Protein AF-A0A352K0I1-F1 (afdb_monomer_lite)

Secondary structure (DSSP, 8-state):
--HHHHHHHHHHHHS-HHHHHHHHHHHHT---HHHHHHHHHHHHHHTT--TTSBS---GGG-SSHHHHHTPPBPTTSSPPPPTTSPPPSSSS---------TT--EEETTEEE-HHHHHT-GGG-

pLDDT: mean 89.52, std 9.17, range [60.06, 98.31]

Structure (mmCIF, N/CA/C/O backbone):
data_AF-A0A352K0I1-F1
#
_entry.id   AF-A0A352K0I1-F1
#
loop_
_atom_site.group_PDB
_atom_site.id
_atom_site.type_symbol
_atom_site.label_atom_id
_atom_site.label_alt_id
_atom_site.label_comp_id
_atom_site.label_asym_id
_atom_site.label_entity_id
_atom_site.label_seq_id
_atom_site.pdbx_PDB_ins_code
_atom_site.Cartn_x
_atom_site.Cartn_y
_atom_site.Cartn_z
_atom_site.occupancy
_atom_site.B_iso_or_equiv
_atom_site.auth_seq_id
_atom_site.auth_comp_id
_atom_site.auth_asym_id
_atom_site.auth_atom_id
_atom_site.pdbx_PDB_model_num
ATOM 1 N N . MET A 1 1 ? 14.846 19.613 -10.828 1.00 60.06 1 MET A N 1
ATOM 2 C CA . MET A 1 1 ? 14.063 19.368 -9.594 1.00 60.06 1 MET A CA 1
ATOM 3 C C . MET A 1 1 ? 13.733 20.704 -8.949 1.00 60.06 1 MET A C 1
ATOM 5 O O . MET A 1 1 ? 14.571 21.598 -8.980 1.00 60.06 1 MET A O 1
ATOM 9 N N . SER A 1 2 ? 12.516 20.865 -8.431 1.00 77.75 2 SER A N 1
ATOM 10 C CA . SER A 1 2 ? 12.087 22.071 -7.704 1.00 77.75 2 SER A CA 1
ATOM 11 C C . SER A 1 2 ? 12.859 22.214 -6.382 1.00 77.75 2 SER A C 1
ATOM 13 O O . SER A 1 2 ? 13.206 21.209 -5.763 1.00 77.75 2 SER A O 1
ATOM 15 N N . LEU A 1 3 ? 13.100 23.446 -5.917 1.00 72.56 3 LEU A N 1
ATOM 16 C CA . LEU A 1 3 ? 13.798 23.739 -4.653 1.00 72.56 3 LEU A CA 1
ATOM 17 C C . LEU A 1 3 ? 13.194 22.966 -3.460 1.00 72.56 3 LEU A C 1
ATOM 19 O O . LEU A 1 3 ? 13.916 22.422 -2.627 1.00 72.56 3 LEU A O 1
ATOM 23 N N . MET A 1 4 ? 11.864 22.841 -3.431 1.00 68.12 4 MET A N 1
ATOM 24 C CA . MET A 1 4 ? 11.128 22.071 -2.420 1.00 68.12 4 MET A CA 1
ATOM 25 C C . MET A 1 4 ? 11.389 20.562 -2.510 1.00 68.12 4 MET A C 1
ATOM 27 O O . MET A 1 4 ? 11.449 19.889 -1.485 1.00 68.12 4 MET A O 1
ATOM 31 N N . GLN A 1 5 ? 11.580 20.016 -3.715 1.00 72.62 5 GLN A N 1
ATOM 32 C CA . GLN A 1 5 ? 11.921 18.599 -3.892 1.00 72.62 5 GLN A CA 1
ATOM 33 C C . GLN A 1 5 ? 13.320 18.309 -3.347 1.00 72.62 5 GLN A C 1
ATOM 35 O O . GLN A 1 5 ? 13.512 17.312 -2.655 1.00 72.62 5 GLN A O 1
ATOM 40 N N . ASN A 1 6 ? 14.275 19.205 -3.598 1.00 76.44 6 ASN A N 1
ATOM 41 C CA . ASN A 1 6 ? 15.640 19.070 -3.095 1.00 76.44 6 ASN A CA 1
ATOM 42 C C . ASN A 1 6 ? 15.682 19.140 -1.562 1.00 76.44 6 ASN A C 1
ATOM 44 O O . ASN A 1 6 ? 16.332 18.310 -0.934 1.00 76.44 6 ASN A O 1
ATOM 48 N N . LEU A 1 7 ? 14.930 20.064 -0.954 1.00 81.19 7 LEU A N 1
ATOM 49 C CA . LEU A 1 7 ? 14.839 20.177 0.504 1.00 81.19 7 LEU A CA 1
ATOM 50 C C . LEU A 1 7 ? 14.216 18.927 1.146 1.00 81.19 7 LEU A C 1
ATOM 52 O O . LEU A 1 7 ? 14.767 18.384 2.100 1.00 81.19 7 LEU A O 1
ATOM 56 N N . ASN A 1 8 ? 13.117 18.418 0.582 1.00 80.88 8 ASN A N 1
ATOM 57 C CA . ASN A 1 8 ? 12.486 17.181 1.054 1.00 80.88 8 ASN A CA 1
ATOM 58 C C . ASN A 1 8 ? 13.422 15.972 0.931 1.00 80.88 8 ASN A C 1
ATOM 60 O O . ASN A 1 8 ? 13.433 15.104 1.801 1.00 80.88 8 ASN A O 1
ATOM 64 N N . THR A 1 9 ? 14.224 15.930 -0.133 1.00 80.69 9 THR A N 1
ATOM 65 C CA . THR A 1 9 ? 15.199 14.860 -0.369 1.00 80.69 9 THR A CA 1
ATOM 66 C C . THR A 1 9 ? 16.331 14.917 0.661 1.00 80.69 9 THR A C 1
ATOM 68 O O . THR A 1 9 ? 16.687 13.896 1.240 1.00 80.69 9 THR A O 1
ATOM 71 N N . LEU A 1 10 ? 16.848 16.111 0.968 1.00 84.56 10 LEU A N 1
ATOM 72 C CA . LEU A 1 10 ? 17.880 16.309 1.993 1.00 84.56 10 LEU A CA 1
ATOM 73 C C . LEU A 1 10 ? 17.409 15.886 3.390 1.00 84.56 10 LEU A C 1
ATOM 75 O O . LEU A 1 10 ? 18.155 15.235 4.118 1.00 84.56 10 LEU A O 1
ATOM 79 N N . ILE A 1 11 ? 16.160 16.197 3.743 1.00 85.25 11 ILE A N 1
ATOM 80 C CA . ILE A 1 11 ? 15.557 15.743 5.003 1.00 85.25 11 ILE A CA 1
ATOM 81 C C . ILE A 1 11 ? 15.507 14.208 5.057 1.00 85.25 11 ILE A C 1
ATOM 83 O O . ILE A 1 11 ? 15.847 13.623 6.083 1.00 85.25 11 ILE A O 1
ATOM 87 N N . GLN A 1 12 ? 15.140 13.545 3.954 1.00 82.75 12 GLN A N 1
ATOM 88 C CA . GLN A 1 12 ? 15.119 12.079 3.880 1.00 82.75 12 GLN A CA 1
ATOM 89 C C . GLN A 1 12 ? 16.512 11.456 4.047 1.00 82.75 12 GLN A C 1
ATOM 91 O O . GLN A 1 12 ? 16.619 10.430 4.710 1.00 82.75 12 GLN A O 1
ATOM 96 N N . TYR A 1 13 ? 17.571 12.080 3.515 1.00 84.75 13 TYR A N 1
ATOM 97 C CA . TYR A 1 13 ? 18.949 11.599 3.685 1.00 84.75 13 TYR A CA 1
ATOM 98 C C . TYR A 1 13 ? 19.446 11.663 5.136 1.00 84.75 13 TYR A C 1
ATOM 100 O O . TYR A 1 13 ? 20.228 10.810 5.547 1.00 84.75 13 TYR A O 1
ATOM 108 N N . GLY A 1 14 ? 19.011 12.661 5.913 1.00 87.00 14 GLY A N 1
ATOM 109 C CA . GLY A 1 14 ? 19.407 12.815 7.319 1.00 87.00 14 GLY A CA 1
ATOM 110 C C . GLY A 1 14 ? 18.586 11.981 8.309 1.00 87.00 14 GLY A C 1
ATOM 111 O O . GLY A 1 14 ? 18.999 11.798 9.453 1.00 87.00 14 GLY A O 1
ATOM 112 N N . LEU A 1 15 ? 17.417 11.483 7.900 1.00 88.56 15 LEU A N 1
ATOM 113 C CA . LEU A 1 15 ? 16.536 10.692 8.756 1.00 88.56 15 LEU A CA 1
ATOM 114 C C . LEU A 1 15 ? 17.031 9.239 8.864 1.00 88.56 15 LEU A C 1
ATOM 116 O O . LEU A 1 15 ? 17.256 8.594 7.838 1.00 88.56 15 LEU A O 1
ATOM 120 N N . PRO A 1 16 ? 17.125 8.657 10.077 1.00 91.94 16 PRO A N 1
ATOM 121 C CA . PRO A 1 16 ? 17.477 7.250 10.246 1.00 91.94 16 PRO A CA 1
ATOM 122 C C . PRO A 1 16 ? 16.295 6.359 9.830 1.00 91.94 16 PRO A C 1
ATOM 124 O O . PRO A 1 16 ? 15.510 5.897 10.663 1.00 91.94 16 PRO A O 1
ATOM 127 N N . GLY A 1 17 ? 16.158 6.123 8.522 1.00 90.00 17 GLY A N 1
ATOM 128 C CA . GLY A 1 17 ? 14.991 5.480 7.910 1.00 90.00 17 GLY A CA 1
ATOM 129 C C . GLY A 1 17 ? 14.633 4.127 8.526 1.00 90.00 17 GLY A C 1
ATOM 130 O O . GLY A 1 17 ? 13.461 3.867 8.789 1.00 90.00 17 GLY A O 1
ATOM 131 N N . HIS A 1 18 ? 15.628 3.297 8.855 1.00 91.06 18 HIS A N 1
ATOM 132 C CA . HIS A 1 18 ? 15.393 2.004 9.508 1.00 91.06 18 HIS A CA 1
ATOM 133 C C . HIS A 1 18 ? 14.821 2.142 10.922 1.00 91.06 18 HIS A C 1
ATOM 135 O O . HIS A 1 18 ? 13.893 1.419 11.281 1.00 91.06 18 HIS A O 1
ATOM 141 N N . MET A 1 19 ? 15.341 3.070 11.727 1.00 94.00 19 MET A N 1
ATOM 142 C CA . MET A 1 19 ? 14.843 3.283 13.088 1.00 94.00 19 MET A CA 1
ATOM 143 C C . MET A 1 19 ? 13.424 3.840 13.061 1.00 94.00 19 MET A C 1
ATOM 145 O O . MET A 1 19 ? 12.555 3.339 13.771 1.00 94.00 19 MET A O 1
ATOM 149 N N . LEU A 1 20 ? 13.179 4.823 12.191 1.00 93.88 20 LEU A N 1
ATOM 150 C CA . LEU A 1 20 ? 11.855 5.397 12.007 1.00 93.88 20 LEU A CA 1
ATOM 151 C C . LEU A 1 20 ? 10.856 4.342 11.523 1.00 93.88 20 LEU A C 1
ATOM 153 O O . LEU A 1 20 ? 9.772 4.234 12.084 1.00 93.88 20 LEU A O 1
ATOM 157 N N . SER A 1 21 ? 11.232 3.520 10.540 1.00 93.38 21 SER A N 1
ATOM 158 C CA . SER A 1 21 ? 10.390 2.429 10.043 1.00 93.38 21 SER A CA 1
ATOM 159 C C . SER A 1 21 ? 10.025 1.442 11.152 1.00 93.38 21 SER A C 1
ATOM 161 O O . SER A 1 21 ? 8.858 1.077 11.276 1.00 93.38 21 SER A O 1
ATOM 163 N N . ARG A 1 22 ? 10.981 1.058 12.007 1.00 94.62 22 ARG A N 1
ATOM 164 C CA . ARG A 1 22 ? 10.719 0.162 13.144 1.00 94.62 22 ARG A CA 1
ATOM 165 C C . ARG A 1 22 ? 9.797 0.800 14.179 1.00 94.62 22 ARG A C 1
ATOM 167 O O . ARG A 1 22 ? 8.877 0.134 14.641 1.00 94.62 22 ARG A O 1
ATOM 174 N N . ALA A 1 23 ? 10.011 2.072 14.509 1.00 95.25 23 ALA A N 1
ATOM 175 C CA . ALA A 1 23 ? 9.168 2.804 15.451 1.00 95.25 23 ALA A CA 1
ATOM 176 C C . ALA A 1 23 ? 7.728 2.956 14.930 1.00 95.25 23 ALA A C 1
ATOM 178 O O . ALA A 1 23 ? 6.772 2.676 15.650 1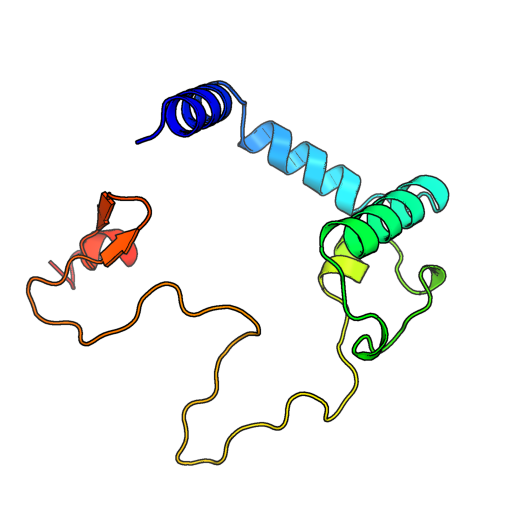.00 95.25 23 ALA A O 1
ATOM 179 N N . VAL A 1 24 ? 7.566 3.328 13.656 1.00 94.88 24 VAL A N 1
ATOM 180 C CA . VAL A 1 24 ? 6.254 3.396 12.996 1.00 94.88 24 VAL A CA 1
ATOM 181 C C . VAL A 1 24 ? 5.609 2.015 12.935 1.00 94.88 24 VAL A C 1
ATOM 183 O O . VAL A 1 24 ? 4.418 1.904 13.196 1.00 94.88 24 VAL A O 1
ATOM 186 N N . GLY A 1 25 ? 6.380 0.960 12.661 1.00 94.88 25 GLY A N 1
ATOM 187 C CA . GLY A 1 25 ? 5.900 -0.420 12.709 1.00 94.88 25 GLY A CA 1
ATOM 188 C C . GLY A 1 25 ? 5.336 -0.776 14.084 1.00 94.88 25 GLY A C 1
ATOM 189 O O . GLY A 1 25 ? 4.189 -1.194 14.184 1.00 94.88 25 GLY A O 1
ATOM 190 N N . GLN A 1 26 ? 6.087 -0.533 15.158 1.00 94.56 26 GLN A N 1
ATOM 191 C CA . GLN A 1 26 ? 5.614 -0.766 16.529 1.00 94.56 26 GLN A CA 1
ATOM 192 C C . GLN A 1 26 ? 4.323 0.003 16.839 1.00 94.56 26 GLN A C 1
ATOM 194 O O . GLN A 1 26 ? 3.394 -0.555 17.418 1.00 94.56 26 GLN A O 1
ATOM 199 N N . LEU A 1 27 ? 4.236 1.261 16.407 1.00 95.62 27 LEU A N 1
ATOM 200 C CA . LEU A 1 27 ? 3.038 2.082 16.563 1.00 95.62 27 LEU A CA 1
ATOM 201 C C . LEU A 1 27 ? 1.855 1.551 15.731 1.00 95.62 27 LEU A C 1
ATOM 203 O O . LEU A 1 27 ? 0.722 1.551 16.205 1.00 95.62 27 LEU A O 1
ATOM 207 N N . ALA A 1 28 ? 2.107 1.038 14.526 1.00 96.00 28 ALA A N 1
ATOM 208 C CA . ALA A 1 28 ? 1.096 0.443 13.654 1.00 96.00 28 ALA A CA 1
ATOM 209 C C . ALA A 1 28 ? 0.510 -0.872 14.209 1.00 96.00 28 ALA A C 1
ATOM 211 O O . ALA A 1 28 ? -0.625 -1.219 13.869 1.00 96.00 28 ALA A O 1
ATOM 212 N N . PHE A 1 29 ? 1.253 -1.573 15.071 1.00 97.69 29 PHE A N 1
ATOM 213 C CA . PHE A 1 29 ? 0.813 -2.762 15.814 1.00 97.69 29 PHE A CA 1
ATOM 214 C C . PHE A 1 29 ? 0.318 -2.450 17.240 1.00 97.69 29 PHE A C 1
ATOM 216 O O . PHE A 1 29 ? 0.042 -3.363 18.009 1.00 97.69 29 PHE A O 1
ATOM 223 N N . CYS A 1 30 ? 0.185 -1.175 17.618 1.00 96.81 30 CYS A N 1
ATOM 224 C CA . CYS A 1 30 ? -0.344 -0.801 18.927 1.00 96.81 30 CYS A CA 1
ATOM 225 C C . CYS A 1 30 ? -1.845 -1.120 19.033 1.00 96.81 30 CYS A C 1
ATOM 227 O O . CYS A 1 30 ? -2.636 -0.665 18.206 1.00 96.81 30 CYS A O 1
ATOM 229 N N . GLU A 1 31 ? -2.234 -1.843 20.086 1.00 97.19 31 GLU A N 1
ATOM 230 C CA . GLU A 1 31 ? -3.624 -2.266 20.318 1.00 97.19 31 GLU A CA 1
ATOM 231 C C . GLU A 1 31 ? -4.412 -1.344 21.260 1.00 97.19 31 GLU A C 1
ATOM 233 O O . GLU A 1 31 ? -5.598 -1.561 21.506 1.00 97.19 31 GLU A O 1
ATOM 238 N N . ILE A 1 32 ? -3.790 -0.276 21.778 1.00 97.31 32 ILE A N 1
ATOM 239 C CA . ILE A 1 32 ? -4.477 0.687 22.649 1.00 97.31 32 ILE A CA 1
ATOM 240 C C . ILE A 1 32 ? -5.618 1.339 21.847 1.00 97.31 32 ILE A C 1
ATOM 242 O O . ILE A 1 32 ? -5.328 2.045 20.872 1.00 97.31 32 ILE A O 1
ATOM 246 N N . PRO A 1 33 ? -6.900 1.183 22.247 1.00 95.75 33 PRO A N 1
ATOM 247 C CA . PRO A 1 33 ? -8.038 1.579 21.414 1.00 95.75 33 PRO A CA 1
ATOM 248 C C . PRO A 1 33 ? -8.015 3.045 20.986 1.00 95.75 33 PRO A C 1
ATOM 250 O O . PRO A 1 33 ? -8.256 3.360 19.824 1.00 95.75 33 PRO A O 1
ATOM 253 N N . GLN A 1 34 ? -7.649 3.948 21.897 1.00 96.00 34 GLN A N 1
ATOM 254 C CA . GLN A 1 34 ? -7.544 5.378 21.598 1.00 96.00 34 GLN A CA 1
ATOM 255 C C . GLN A 1 34 ? -6.451 5.673 20.564 1.00 96.00 34 GLN A C 1
ATOM 257 O O . GLN A 1 34 ? -6.662 6.489 19.668 1.00 96.00 34 GLN A O 1
ATOM 262 N N . VAL A 1 35 ? -5.306 4.991 20.649 1.00 96.25 35 VAL A N 1
ATOM 263 C CA . VAL A 1 35 ? -4.182 5.184 19.723 1.00 96.25 35 VAL A CA 1
ATOM 264 C C . VAL A 1 35 ? -4.540 4.622 18.351 1.00 96.25 35 VAL A C 1
ATOM 266 O O . VAL A 1 35 ? -4.509 5.361 17.366 1.00 96.25 35 VAL A O 1
ATOM 269 N N . LYS A 1 36 ? -4.951 3.348 18.276 1.00 96.69 36 LYS A N 1
ATOM 270 C CA . LYS A 1 36 ? -5.273 2.695 16.999 1.00 96.69 36 LYS A CA 1
ATOM 271 C C . LYS A 1 36 ? -6.431 3.390 16.282 1.00 96.69 36 LYS A C 1
ATOM 273 O O . LYS A 1 36 ? -6.315 3.673 15.093 1.00 96.69 36 LYS A O 1
ATOM 278 N N . ASN A 1 37 ? -7.509 3.734 16.995 1.00 96.75 37 ASN A N 1
ATOM 279 C CA . ASN A 1 37 ? -8.689 4.335 16.377 1.00 96.75 37 ASN A CA 1
ATOM 280 C C . ASN A 1 37 ? -8.372 5.752 15.884 1.00 96.75 37 ASN A C 1
ATOM 282 O O . ASN A 1 37 ? -8.794 6.112 14.788 1.00 96.75 37 ASN A O 1
ATOM 286 N N . THR A 1 38 ? -7.558 6.520 16.619 1.00 96.94 38 THR A N 1
ATOM 287 C CA . THR A 1 38 ? -7.088 7.833 16.149 1.00 96.94 38 THR A CA 1
ATOM 288 C C . THR A 1 38 ? -6.267 7.695 14.868 1.00 96.94 38 THR A C 1
ATOM 290 O O . THR A 1 38 ? -6.520 8.414 13.903 1.00 96.94 38 THR A O 1
ATOM 293 N N . LEU A 1 39 ? -5.319 6.754 14.811 1.00 97.06 39 LEU A N 1
ATOM 294 C CA . LEU A 1 39 ? -4.501 6.527 13.613 1.00 97.06 39 LEU A CA 1
ATOM 295 C C . LEU A 1 39 ? -5.350 6.116 12.408 1.00 97.06 39 LEU A C 1
ATOM 297 O O . LEU A 1 39 ? -5.187 6.683 11.328 1.00 97.06 39 LEU A O 1
ATOM 301 N N . ILE A 1 40 ? -6.285 5.182 12.596 1.00 97.81 40 ILE A N 1
ATOM 302 C CA . ILE A 1 40 ? -7.180 4.721 11.531 1.00 97.81 40 ILE A CA 1
ATOM 303 C C . ILE A 1 40 ? -8.057 5.873 11.024 1.00 97.81 40 ILE A C 1
ATOM 305 O O . ILE A 1 40 ? -8.126 6.102 9.820 1.00 97.81 40 ILE A O 1
ATOM 309 N N . GLN A 1 41 ? -8.671 6.656 11.914 1.00 97.69 41 GLN A N 1
ATOM 310 C CA . GLN A 1 41 ? -9.513 7.793 11.525 1.00 97.69 41 GLN A CA 1
ATOM 311 C C . GLN A 1 41 ? -8.731 8.865 10.762 1.00 97.69 41 GLN A C 1
ATOM 313 O O . GLN A 1 41 ? -9.208 9.381 9.748 1.00 97.69 41 GLN A O 1
ATOM 318 N N . GLN A 1 42 ? -7.519 9.195 11.217 1.00 97.69 42 GLN A N 1
ATOM 319 C CA . GLN A 1 42 ? -6.658 10.142 10.508 1.00 97.69 42 GLN A CA 1
ATOM 320 C C . GLN A 1 42 ? -6.256 9.610 9.132 1.00 97.69 42 GLN A C 1
ATOM 322 O O . GLN A 1 42 ? -6.224 10.378 8.174 1.00 97.69 42 GLN A O 1
ATOM 327 N N . PHE A 1 43 ? -5.994 8.309 9.014 1.00 97.44 43 PHE A N 1
ATOM 328 C CA . PHE A 1 43 ? -5.662 7.665 7.748 1.00 97.44 43 PHE A CA 1
ATOM 329 C C . PHE A 1 43 ? -6.842 7.683 6.769 1.00 97.44 43 PHE A C 1
ATOM 331 O O . PHE A 1 43 ? -6.670 8.130 5.637 1.00 97.44 43 PHE A O 1
ATOM 338 N N . ILE A 1 44 ? -8.050 7.327 7.222 1.00 97.69 44 ILE A N 1
ATOM 339 C CA . ILE A 1 44 ? -9.286 7.424 6.427 1.00 97.69 44 ILE A CA 1
ATOM 340 C C . ILE A 1 44 ? -9.478 8.847 5.908 1.00 97.69 44 ILE A C 1
ATOM 342 O O . ILE A 1 44 ? -9.697 9.043 4.717 1.00 97.69 44 ILE A O 1
ATOM 346 N N . LYS A 1 45 ? -9.347 9.846 6.788 1.00 97.81 45 LYS A N 1
ATOM 347 C CA . LYS A 1 45 ? -9.535 11.253 6.424 1.00 97.81 45 LYS A CA 1
ATOM 348 C C . LYS A 1 45 ? -8.452 11.764 5.476 1.00 97.81 45 LYS A C 1
ATOM 350 O O . LYS A 1 45 ? -8.749 12.537 4.577 1.00 97.81 45 LYS A O 1
ATOM 355 N N . ARG A 1 46 ? -7.189 11.396 5.705 1.00 97.75 46 ARG A N 1
ATOM 356 C CA . ARG A 1 46 ? -6.050 11.916 4.938 1.00 97.75 46 ARG A CA 1
ATOM 357 C C . ARG A 1 46 ? -5.984 11.343 3.529 1.00 97.75 46 ARG A C 1
ATOM 359 O O . ARG A 1 46 ? -5.570 12.063 2.629 1.00 97.75 46 ARG A O 1
ATOM 366 N N . PHE A 1 47 ? -6.323 10.067 3.375 1.00 96.12 47 PHE A N 1
ATOM 367 C CA . PHE A 1 47 ? -6.242 9.345 2.105 1.00 96.12 47 PHE A CA 1
ATOM 368 C C . PHE A 1 47 ? -7.611 9.117 1.460 1.00 96.12 47 PHE A C 1
ATOM 370 O O . PHE A 1 47 ? -7.693 8.367 0.496 1.00 96.12 47 PHE A O 1
ATOM 377 N N . GLU A 1 48 ? -8.661 9.748 2.000 1.00 96.44 48 GLU A N 1
ATOM 378 C CA . GLU A 1 48 ? -10.029 9.714 1.468 1.00 96.44 48 GLU A CA 1
ATOM 379 C C . GLU A 1 48 ? -10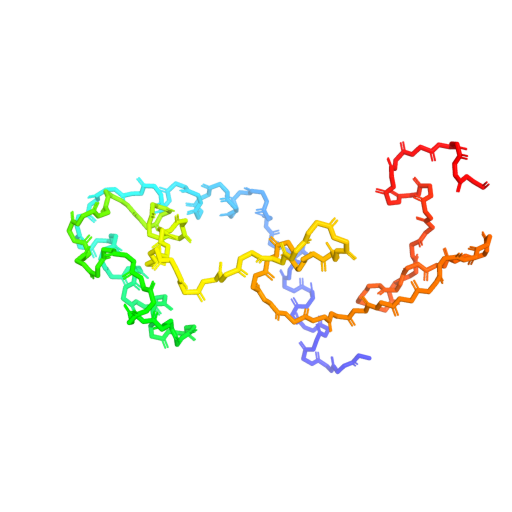.506 8.286 1.172 1.00 96.44 48 GLU A C 1
ATOM 381 O O . GLU A 1 48 ? -11.008 7.965 0.097 1.00 96.44 48 GLU A O 1
ATOM 386 N N . ILE A 1 49 ? -10.307 7.396 2.147 1.00 96.12 49 ILE A N 1
ATOM 387 C CA . ILE A 1 49 ? -10.612 5.976 1.977 1.00 96.12 49 ILE A CA 1
ATOM 388 C C . ILE A 1 49 ? -12.114 5.784 1.776 1.00 96.12 49 ILE A C 1
ATOM 390 O O . ILE A 1 49 ? -12.918 6.181 2.620 1.00 96.12 49 ILE A O 1
ATOM 394 N N . GLN A 1 50 ? -12.467 5.094 0.692 1.00 96.19 50 GLN A N 1
ATOM 395 C CA . GLN A 1 50 ? -13.827 4.658 0.385 1.00 96.19 50 GLN A CA 1
ATOM 396 C C . GLN A 1 50 ? -14.266 3.568 1.369 1.00 96.19 50 GLN A C 1
ATOM 398 O O . GLN A 1 50 ? -14.000 2.378 1.200 1.00 96.19 50 GLN A O 1
ATOM 403 N N . MET A 1 51 ? -14.883 3.991 2.473 1.00 96.06 51 MET A N 1
ATOM 404 C CA . MET A 1 51 ? -15.329 3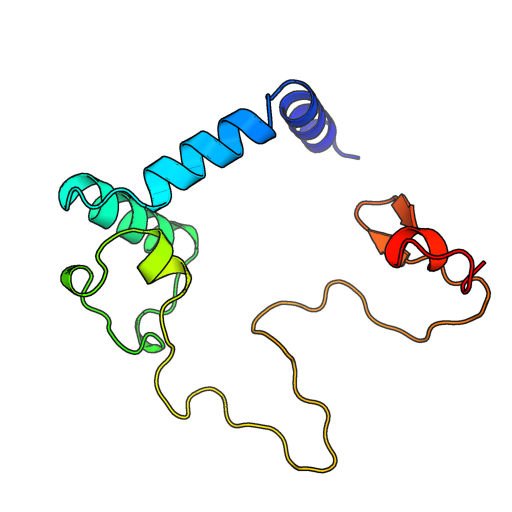.094 3.545 1.00 96.06 51 MET A CA 1
ATOM 405 C C . MET A 1 51 ? -16.502 2.200 3.128 1.00 96.06 51 MET A C 1
ATOM 407 O O . MET A 1 51 ? -16.743 1.168 3.747 1.00 96.06 51 MET A O 1
ATOM 411 N N . ASP A 1 52 ? -17.217 2.566 2.069 1.00 96.50 52 ASP A N 1
ATOM 412 C CA . ASP A 1 52 ? -18.274 1.774 1.452 1.00 96.50 52 ASP A CA 1
ATOM 413 C C . ASP A 1 52 ? -17.747 0.530 0.725 1.00 96.50 52 ASP A C 1
ATOM 415 O O . ASP A 1 52 ? -18.497 -0.434 0.582 1.00 96.50 52 ASP A O 1
ATOM 419 N N . GLU A 1 53 ? -16.471 0.494 0.344 1.00 96.94 53 GLU A N 1
ATOM 420 C CA . GLU A 1 53 ? -15.824 -0.688 -0.236 1.00 96.94 53 GLU A CA 1
ATOM 421 C C . GLU A 1 53 ? -15.279 -1.664 0.819 1.00 96.94 53 GLU A C 1
ATOM 423 O O . GLU A 1 53 ? -15.011 -2.829 0.520 1.00 96.94 53 GLU A O 1
ATOM 428 N N . VAL A 1 54 ? -15.116 -1.216 2.066 1.00 97.31 54 VAL A N 1
ATOM 429 C CA . VAL A 1 54 ? -14.515 -2.011 3.146 1.00 97.31 54 VAL A CA 1
ATOM 430 C C . VAL A 1 54 ? -15.499 -3.074 3.639 1.00 97.31 54 VAL A C 1
ATOM 432 O O . VAL A 1 54 ? -16.669 -2.780 3.886 1.00 97.31 54 VAL A O 1
ATOM 435 N N . ALA A 1 55 ? -15.029 -4.317 3.788 1.00 97.81 55 ALA A N 1
ATOM 436 C CA . ALA A 1 55 ? -15.866 -5.442 4.213 1.00 97.81 55 ALA A CA 1
ATOM 437 C C . ALA A 1 55 ? -16.416 -5.264 5.636 1.00 97.81 55 ALA A C 1
ATOM 439 O O . ALA A 1 55 ? -17.598 -5.497 5.868 1.00 97.81 55 ALA A O 1
ATOM 440 N N . GLU A 1 56 ? -15.566 -4.817 6.562 1.00 97.56 56 GLU A N 1
ATOM 441 C CA . GLU A 1 56 ? -15.921 -4.537 7.953 1.00 97.56 56 GLU A CA 1
ATOM 442 C C . GLU A 1 56 ? -15.642 -3.055 8.271 1.00 97.56 56 GLU A C 1
ATOM 444 O O . GLU A 1 56 ? -14.475 -2.667 8.402 1.00 97.56 56 GLU A O 1
ATOM 449 N N . PRO A 1 57 ? -16.672 -2.193 8.335 1.00 95.12 57 PRO A N 1
ATOM 450 C CA . PRO A 1 57 ? -16.494 -0.761 8.565 1.00 95.12 57 PRO A CA 1
ATOM 451 C C . PRO A 1 57 ? -16.241 -0.395 10.037 1.00 95.12 57 PRO A C 1
ATOM 453 O O . PRO A 1 57 ? -15.793 0.723 10.307 1.00 95.12 57 PRO A O 1
ATOM 456 N N . SER A 1 58 ? -16.522 -1.285 10.995 1.00 96.19 58 SER A N 1
ATOM 457 C CA . SER A 1 58 ? -16.307 -1.019 12.418 1.00 96.19 58 SER A CA 1
ATOM 458 C C . SER A 1 58 ? -14.820 -0.976 12.764 1.00 96.19 58 SER A C 1
ATOM 460 O O . SER A 1 58 ? -14.077 -1.926 12.527 1.00 96.19 58 SER A O 1
ATOM 462 N N . LEU A 1 59 ? -14.375 0.110 13.405 1.00 94.56 59 LEU A N 1
ATOM 463 C CA . LEU A 1 59 ? -12.979 0.245 13.843 1.00 94.56 59 LEU A CA 1
ATOM 464 C C . LEU A 1 59 ? -12.616 -0.721 14.979 1.00 94.56 59 LEU A C 1
ATOM 466 O O . LEU A 1 59 ? -11.445 -1.063 15.158 1.00 94.56 59 LEU A O 1
ATOM 470 N N . ASP A 1 60 ? -13.613 -1.174 15.736 1.00 94.81 60 ASP A N 1
ATOM 471 C CA . ASP A 1 60 ? -13.416 -2.091 16.858 1.00 94.81 60 ASP A CA 1
ATOM 472 C C . ASP A 1 60 ? -13.113 -3.520 16.395 1.00 94.81 60 ASP A C 1
ATOM 474 O O . ASP A 1 60 ? -12.519 -4.287 17.147 1.00 94.81 60 ASP A O 1
ATOM 478 N N . ALA A 1 61 ? -13.418 -3.851 15.136 1.00 96.12 61 ALA A N 1
ATOM 479 C CA . ALA A 1 61 ? -13.070 -5.136 14.537 1.00 96.12 61 ALA A CA 1
ATOM 480 C C . ALA A 1 61 ? -11.569 -5.286 14.228 1.00 96.12 61 ALA A C 1
ATOM 482 O O . ALA A 1 61 ? -11.096 -6.394 13.980 1.00 96.12 61 ALA A O 1
ATOM 483 N N . TYR A 1 62 ? -10.808 -4.187 14.244 1.00 97.62 62 TYR A N 1
ATOM 484 C CA . TYR A 1 62 ? -9.378 -4.196 13.948 1.00 97.62 62 TYR A CA 1
ATOM 485 C C . TYR A 1 62 ? -8.567 -4.054 15.241 1.00 97.62 62 TYR A C 1
ATOM 487 O O . TYR A 1 62 ? -8.685 -3.021 15.905 1.00 97.62 62 TYR A O 1
ATOM 495 N N . PRO A 1 63 ? -7.702 -5.021 15.602 1.00 97.50 63 PRO A N 1
ATOM 496 C CA . PRO A 1 63 ? -6.925 -4.960 16.843 1.00 97.50 63 PRO A CA 1
ATOM 497 C C . PRO A 1 63 ? -5.899 -3.823 16.852 1.00 97.50 63 PRO A C 1
ATOM 499 O O . PRO A 1 63 ? -5.607 -3.281 17.907 1.00 97.50 63 PRO A O 1
ATOM 502 N N . HIS A 1 64 ? -5.394 -3.405 15.688 1.00 98.31 64 HIS A N 1
ATOM 503 C CA . HIS A 1 64 ? -4.413 -2.3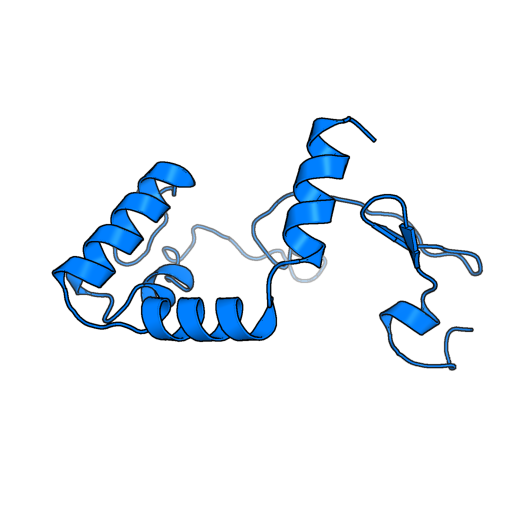27 15.540 1.00 98.31 64 HIS A CA 1
ATOM 504 C C . HIS A 1 64 ? -4.508 -1.684 14.143 1.00 98.31 64 HIS A C 1
ATOM 506 O O . HIS A 1 64 ? -5.208 -2.183 13.258 1.00 98.31 64 HIS A O 1
ATOM 512 N N . PHE A 1 65 ? -3.778 -0.588 13.910 1.00 98.00 65 PHE A N 1
ATOM 513 C CA . PHE A 1 65 ? -3.794 0.133 12.629 1.00 98.00 65 PHE A CA 1
ATOM 514 C C . PHE A 1 65 ? -3.397 -0.753 11.440 1.00 98.00 65 PHE A C 1
ATOM 516 O O . PHE A 1 65 ? -4.059 -0.727 10.408 1.00 98.00 65 PHE A O 1
ATOM 523 N N . ASN A 1 66 ? -2.349 -1.571 11.579 1.00 97.44 66 ASN A N 1
ATOM 524 C CA . ASN A 1 66 ? -1.875 -2.409 10.474 1.00 97.44 66 ASN A CA 1
ATOM 525 C C . ASN A 1 66 ? -2.919 -3.447 10.007 1.00 97.44 66 ASN A C 1
ATOM 527 O O . ASN A 1 66 ? -2.958 -3.768 8.826 1.00 97.44 66 ASN A O 1
ATOM 531 N N . ALA A 1 67 ? -3.808 -3.916 10.896 1.00 97.94 67 ALA A N 1
ATOM 532 C CA . ALA A 1 67 ? -4.908 -4.805 10.520 1.00 97.94 67 ALA A CA 1
ATOM 533 C C . ALA A 1 67 ? -5.939 -4.081 9.637 1.00 97.94 67 ALA A C 1
ATOM 535 O O . ALA A 1 67 ? -6.452 -4.656 8.682 1.00 97.94 67 ALA A O 1
ATOM 536 N N . PHE A 1 68 ? -6.200 -2.799 9.915 1.00 98.19 68 PHE A N 1
ATOM 537 C CA . PHE A 1 68 ? -7.017 -1.944 9.050 1.00 98.19 68 PHE A CA 1
ATOM 538 C C . PHE A 1 68 ? -6.296 -1.578 7.742 1.00 98.19 68 PHE A C 1
ATOM 540 O O . PHE A 1 68 ? -6.917 -1.467 6.684 1.00 98.19 68 PHE A O 1
ATOM 547 N N . PHE A 1 69 ? -4.974 -1.394 7.780 1.00 97.19 69 PHE A N 1
ATOM 548 C CA . PHE A 1 69 ? -4.181 -1.099 6.585 1.00 97.19 69 PHE A CA 1
ATOM 549 C C . PHE A 1 69 ? -4.336 -2.201 5.524 1.00 97.19 69 PHE A C 1
ATOM 551 O O . PHE A 1 69 ? -4.524 -1.894 4.349 1.00 97.19 69 PHE A O 1
ATOM 558 N N . THR A 1 70 ? -4.374 -3.465 5.954 1.00 96.44 70 THR A N 1
ATOM 559 C CA . THR A 1 70 ? -4.630 -4.646 5.111 1.00 96.44 70 THR A CA 1
ATOM 560 C C . THR A 1 70 ? -6.096 -5.102 5.128 1.00 96.44 70 THR A C 1
ATOM 562 O O . THR A 1 70 ? -6.366 -6.290 4.950 1.00 96.44 70 THR A O 1
ATOM 565 N N . ARG A 1 71 ? -7.049 -4.197 5.398 1.00 97.75 71 ARG A N 1
ATOM 566 C CA . ARG A 1 71 ? -8.486 -4.520 5.474 1.00 97.75 71 ARG A CA 1
ATOM 567 C C . ARG A 1 71 ? -8.982 -5.240 4.220 1.00 97.75 71 ARG A C 1
ATOM 569 O O . ARG A 1 71 ? -8.599 -4.902 3.101 1.00 97.75 71 ARG A O 1
ATOM 576 N N . ALA A 1 72 ? -9.897 -6.184 4.417 1.00 97.44 72 ALA A N 1
ATOM 577 C CA . ALA A 1 72 ? -10.585 -6.832 3.313 1.00 97.44 72 ALA A CA 1
ATOM 578 C C . ALA A 1 72 ? -11.575 -5.868 2.640 1.00 97.44 72 ALA A C 1
ATOM 580 O O . ALA A 1 72 ? -12.229 -5.048 3.295 1.00 97.44 72 ALA A O 1
ATOM 581 N N . LEU A 1 73 ? -11.707 -6.010 1.326 1.00 97.62 73 LEU A N 1
ATOM 582 C CA . LEU A 1 73 ? -12.753 -5.366 0.542 1.00 97.62 73 LEU A CA 1
ATOM 583 C C . LEU A 1 73 ? -14.001 -6.252 0.494 1.00 97.62 73 LEU A C 1
ATOM 585 O O . LEU A 1 73 ? -13.915 -7.474 0.649 1.00 97.62 73 LEU A O 1
ATOM 589 N N . LYS A 1 74 ? -15.171 -5.645 0.279 1.00 97.94 74 LYS A N 1
ATOM 590 C CA . LYS A 1 74 ? -16.431 -6.375 0.097 1.00 97.94 74 LYS A CA 1
ATOM 591 C C . LYS A 1 74 ? -16.313 -7.367 -1.059 1.00 97.94 74 LYS A C 1
ATOM 593 O O . LYS A 1 74 ? -15.742 -7.069 -2.107 1.00 97.94 74 LYS A O 1
ATOM 598 N N . ALA A 1 75 ? -16.895 -8.548 -0.883 1.00 96.50 75 ALA A N 1
ATOM 599 C CA . ALA A 1 75 ? -16.915 -9.553 -1.936 1.00 96.50 75 ALA A CA 1
ATOM 600 C C . ALA A 1 75 ? -17.610 -9.010 -3.199 1.00 96.50 75 ALA A C 1
ATOM 602 O O . ALA A 1 75 ? -18.633 -8.332 -3.117 1.00 96.50 75 ALA A O 1
ATOM 603 N N . GLY A 1 76 ? -17.051 -9.322 -4.370 1.00 94.69 76 GLY A N 1
ATOM 604 C CA . GLY A 1 76 ? -17.648 -8.991 -5.667 1.00 94.69 76 GLY A CA 1
ATOM 605 C C . GLY A 1 76 ? -17.378 -7.579 -6.200 1.00 94.69 76 GLY A C 1
ATOM 606 O O . GLY A 1 76 ? -17.688 -7.333 -7.360 1.00 94.69 76 GLY A O 1
ATOM 607 N N . ILE A 1 77 ? -16.756 -6.671 -5.435 1.00 96.19 77 ILE A N 1
ATOM 608 C CA . ILE A 1 77 ? -16.484 -5.296 -5.914 1.00 96.19 77 ILE A CA 1
ATOM 609 C C . ILE A 1 77 ? -15.265 -5.191 -6.848 1.00 96.19 77 ILE A C 1
ATOM 611 O O . ILE A 1 77 ? -15.005 -4.136 -7.423 1.00 96.19 77 ILE A O 1
ATOM 615 N N . ARG A 1 78 ? -14.509 -6.286 -6.986 1.00 95.12 78 ARG A N 1
ATOM 616 C CA . ARG A 1 78 ? -13.395 -6.461 -7.928 1.00 95.12 78 ARG A CA 1
ATOM 617 C C . ARG A 1 78 ? -13.600 -7.776 -8.696 1.00 95.12 78 ARG A C 1
ATOM 619 O O . ARG A 1 78 ? -13.043 -8.800 -8.299 1.00 95.12 78 ARG A O 1
ATOM 626 N N . PRO A 1 79 ? -14.464 -7.809 -9.725 1.00 93.06 79 PRO A N 1
ATOM 627 C CA . PRO A 1 79 ? -14.653 -9.010 -10.531 1.00 93.06 79 PRO A CA 1
ATOM 628 C C . PRO A 1 79 ? -13.340 -9.389 -11.226 1.00 93.06 79 PRO A C 1
ATOM 630 O O . PRO A 1 79 ? -12.652 -8.531 -11.780 1.00 93.06 79 PRO A O 1
ATOM 633 N N . LEU A 1 80 ? -12.988 -10.674 -11.177 1.00 91.12 80 LEU A N 1
ATOM 634 C CA . LEU A 1 80 ? -11.776 -11.175 -11.820 1.00 91.12 80 LEU A CA 1
ATOM 635 C C . LEU A 1 80 ? -11.952 -11.225 -13.340 1.00 91.12 80 LEU A C 1
ATOM 637 O O . LEU A 1 80 ? -13.042 -11.499 -13.846 1.00 91.12 80 LEU A O 1
ATOM 641 N N . ALA A 1 81 ? -10.856 -10.965 -14.052 1.00 92.06 81 ALA A N 1
ATOM 642 C CA . ALA A 1 81 ? -10.807 -11.068 -15.504 1.00 92.06 81 ALA A CA 1
ATOM 643 C C . ALA A 1 81 ? -10.990 -12.528 -15.971 1.00 92.06 81 ALA A C 1
ATOM 645 O O . ALA A 1 81 ? -10.784 -13.471 -15.203 1.00 92.06 81 ALA A O 1
ATOM 646 N N . GLY A 1 82 ? -11.388 -12.708 -17.234 1.00 92.25 82 GLY A N 1
ATOM 647 C CA . GLY A 1 82 ? -11.532 -14.036 -17.843 1.00 92.25 82 GLY A CA 1
ATOM 648 C C . GLY A 1 82 ? -10.194 -14.764 -18.024 1.00 92.25 82 GLY A C 1
ATOM 649 O O . GLY A 1 82 ? -9.127 -14.188 -17.827 1.00 92.25 82 GLY A O 1
ATOM 650 N N . THR A 1 83 ? -10.240 -16.030 -18.448 1.00 92.06 83 THR A N 1
ATOM 651 C CA . THR A 1 83 ? -9.044 -16.888 -18.590 1.00 92.06 83 THR A CA 1
ATOM 652 C C . THR A 1 83 ? -8.042 -16.400 -19.633 1.00 92.06 83 THR A C 1
ATOM 654 O O . THR A 1 83 ? -6.855 -16.685 -19.511 1.00 92.06 83 THR A O 1
ATOM 657 N N . ASP A 1 84 ? -8.507 -15.634 -20.620 1.00 95.25 84 ASP A N 1
ATOM 658 C CA . ASP A 1 84 ? -7.690 -15.150 -21.738 1.00 95.25 84 ASP A CA 1
ATOM 659 C C . ASP A 1 84 ? -7.277 -13.676 -21.556 1.00 95.25 84 ASP A C 1
ATOM 661 O O . ASP A 1 84 ? -6.960 -12.976 -22.518 1.00 95.25 84 ASP A O 1
ATOM 665 N N . GLN A 1 85 ? -7.332 -13.167 -20.320 1.00 94.62 85 GLN A N 1
ATOM 666 C CA . GLN A 1 85 ? -7.067 -11.771 -19.975 1.00 94.62 85 GLN A CA 1
ATOM 667 C C . GLN A 1 85 ? -6.068 -11.665 -18.819 1.00 94.62 85 GLN A C 1
ATOM 669 O O . GLN A 1 85 ? -6.055 -12.483 -17.903 1.00 94.62 85 GLN A O 1
ATOM 674 N N . ILE A 1 86 ? -5.252 -10.609 -18.832 1.00 92.12 86 ILE A N 1
ATOM 675 C CA . ILE A 1 86 ? -4.375 -10.260 -17.711 1.00 92.12 86 ILE A CA 1
ATOM 676 C C . ILE A 1 86 ? -5.114 -9.247 -16.835 1.00 92.12 86 ILE A C 1
ATOM 678 O O . ILE A 1 86 ? -5.460 -8.159 -17.296 1.00 92.12 86 ILE A O 1
ATOM 682 N N . ALA A 1 87 ? -5.360 -9.600 -15.574 1.00 93.38 87 ALA A N 1
ATOM 683 C CA . ALA A 1 87 ? -5.942 -8.686 -14.596 1.00 93.38 87 ALA A CA 1
ATOM 684 C C . ALA A 1 87 ? -4.880 -7.740 -14.016 1.00 93.38 87 ALA A C 1
ATOM 686 O O . ALA A 1 87 ? -3.708 -8.104 -13.889 1.00 93.38 87 ALA A O 1
ATOM 687 N N . SER A 1 88 ? -5.299 -6.541 -13.600 1.00 93.44 88 SER A N 1
ATOM 688 C CA . SER A 1 88 ? -4.450 -5.706 -12.744 1.00 93.44 88 SER A CA 1
ATOM 689 C C . SER A 1 88 ? -4.194 -6.440 -11.421 1.00 93.44 88 SER A C 1
ATOM 691 O O . SER A 1 88 ? -5.149 -6.948 -10.829 1.00 93.44 88 SER A O 1
ATOM 693 N N . PRO A 1 89 ? -2.949 -6.489 -10.921 1.00 93.88 89 PRO A N 1
ATOM 694 C CA . PRO A 1 89 ? -2.641 -7.184 -9.674 1.00 93.88 89 PRO A CA 1
ATOM 695 C C . PRO A 1 89 ? -3.075 -6.399 -8.427 1.00 93.88 89 PRO A C 1
ATOM 697 O O . PRO A 1 89 ? -3.118 -6.966 -7.338 1.00 93.88 89 PRO A O 1
ATOM 700 N N . ALA A 1 90 ? -3.345 -5.097 -8.562 1.00 94.62 90 ALA A N 1
ATOM 701 C CA . ALA A 1 90 ? -3.677 -4.216 -7.449 1.00 94.62 90 ALA A CA 1
ATOM 702 C C . ALA A 1 90 ? -4.491 -2.993 -7.899 1.00 94.62 90 ALA A C 1
ATOM 704 O O . ALA A 1 90 ? -4.466 -2.605 -9.072 1.00 94.62 90 ALA A O 1
ATOM 705 N N . ASP A 1 91 ? -5.157 -2.358 -6.934 1.00 94.38 91 ASP A N 1
ATOM 706 C CA . ASP A 1 91 ? -5.742 -1.027 -7.083 1.00 94.38 91 ASP A CA 1
ATOM 707 C C . ASP A 1 91 ? -4.627 0.030 -7.049 1.00 94.38 91 ASP A C 1
ATOM 709 O O . ASP A 1 91 ? -3.767 0.022 -6.164 1.00 94.38 91 ASP A O 1
ATOM 713 N N . GLY A 1 92 ? -4.621 0.957 -8.007 1.00 93.19 92 GLY A N 1
ATOM 714 C CA . GLY A 1 92 ? -3.593 1.988 -8.070 1.00 93.19 92 GLY A CA 1
ATOM 715 C C . GLY A 1 92 ? -3.598 2.774 -9.372 1.00 93.19 92 GLY A C 1
ATOM 716 O O . GLY A 1 92 ? -4.592 2.847 -10.089 1.00 93.19 92 GLY A O 1
ATOM 717 N N . THR A 1 93 ? -2.457 3.381 -9.677 1.00 92.75 93 THR A N 1
ATOM 718 C CA . THR A 1 93 ? -2.253 4.157 -10.901 1.00 92.75 93 THR A CA 1
ATOM 719 C C . THR A 1 93 ? -1.038 3.622 -11.638 1.00 92.75 93 THR A C 1
ATOM 721 O O . THR A 1 93 ? -0.006 3.341 -11.026 1.00 92.75 93 THR A O 1
ATOM 724 N N . ILE A 1 94 ? -1.147 3.499 -12.961 1.00 90.94 94 ILE A N 1
ATOM 725 C CA . ILE A 1 94 ? -0.021 3.107 -13.805 1.00 90.94 94 ILE A CA 1
ATOM 726 C C . ILE A 1 94 ? 0.972 4.267 -13.833 1.00 90.94 94 ILE A C 1
ATOM 728 O O . ILE A 1 94 ? 0.685 5.332 -14.373 1.00 90.94 94 ILE A O 1
ATOM 732 N N . PHE A 1 95 ? 2.140 4.053 -13.232 1.00 85.31 95 PHE A N 1
ATOM 733 C CA . PHE A 1 95 ? 3.227 5.027 -13.263 1.00 85.31 95 PHE A CA 1
ATOM 734 C C . PHE A 1 95 ? 3.981 4.999 -14.600 1.00 85.31 95 PHE A C 1
ATOM 736 O O . PHE A 1 95 ? 4.313 6.044 -15.150 1.00 85.31 95 PHE A O 1
ATOM 743 N N . SER A 1 96 ? 4.257 3.801 -15.119 1.00 82.62 96 SER A N 1
ATOM 744 C CA . SER A 1 96 ? 4.941 3.578 -16.393 1.00 82.62 96 SER A CA 1
ATOM 745 C C . SER A 1 96 ? 4.594 2.188 -16.927 1.00 82.62 96 SER A C 1
ATOM 747 O O . SER A 1 96 ? 4.324 1.276 -16.145 1.00 82.62 96 SER A O 1
ATOM 749 N N . GLY A 1 97 ? 4.603 2.027 -18.246 1.00 84.38 97 GLY A N 1
ATOM 750 C CA . GLY A 1 97 ? 4.367 0.758 -18.928 1.00 84.38 97 GLY A CA 1
ATOM 751 C C . GLY A 1 97 ? 4.874 0.821 -20.366 1.00 84.38 97 GLY A C 1
ATOM 752 O O . GLY A 1 97 ? 4.907 1.893 -20.968 1.00 84.38 97 GLY A O 1
ATOM 753 N N . GLY A 1 98 ? 5.295 -0.318 -20.911 1.00 84.19 98 GLY A N 1
ATOM 754 C CA . GLY A 1 98 ? 5.844 -0.390 -22.260 1.00 84.19 98 GLY A CA 1
ATOM 755 C C . GLY A 1 98 ? 6.533 -1.718 -22.545 1.00 84.19 98 GLY A C 1
ATOM 756 O O . GLY A 1 98 ? 6.566 -2.613 -21.702 1.00 84.19 98 GLY A O 1
ATOM 757 N N . GLN A 1 99 ? 7.076 -1.832 -23.753 1.00 83.31 99 GLN A N 1
ATOM 758 C CA . GLN A 1 99 ? 7.843 -2.995 -24.174 1.00 83.31 99 GLN A CA 1
ATOM 759 C C . GLN A 1 99 ? 9.284 -2.894 -23.668 1.00 83.31 99 GLN A C 1
ATOM 761 O O . GLN A 1 99 ? 9.911 -1.843 -23.780 1.00 83.31 99 GLN A O 1
ATOM 766 N N . LEU A 1 100 ? 9.806 -4.003 -23.147 1.00 81.69 100 LEU A N 1
ATOM 767 C CA . LEU A 1 100 ? 11.226 -4.142 -22.850 1.00 81.69 100 LEU A CA 1
ATOM 768 C C . LEU A 1 100 ? 11.965 -4.583 -24.131 1.00 81.69 100 LEU A C 1
ATOM 770 O O . LEU A 1 100 ? 11.594 -5.571 -24.761 1.00 81.69 100 LEU A O 1
ATOM 774 N N . SER A 1 101 ? 12.991 -3.838 -24.521 1.00 74.69 101 SER A N 1
ATOM 775 C CA . SER A 1 101 ? 14.044 -4.172 -25.493 1.00 74.69 101 SER A CA 1
ATOM 776 C C . SER A 1 101 ? 15.413 -4.320 -24.801 1.00 74.69 101 SER A C 1
ATOM 778 O O . SER A 1 101 ? 15.545 -3.960 -23.631 1.00 74.69 101 SER A O 1
ATOM 780 N N . GLY A 1 102 ? 16.435 -4.824 -25.506 1.00 68.56 102 GLY A N 1
ATOM 781 C CA . GLY A 1 102 ? 17.761 -5.127 -24.932 1.00 68.56 102 GLY A CA 1
ATOM 782 C C . GLY A 1 102 ? 18.427 -3.972 -24.171 1.00 68.56 102 GLY A C 1
ATOM 783 O O . GLY A 1 102 ? 19.079 -4.196 -23.162 1.00 68.56 102 GLY A O 1
ATOM 784 N N . ASP A 1 103 ? 18.165 -2.729 -24.574 1.00 69.44 103 ASP A N 1
ATOM 785 C CA . ASP A 1 103 ? 18.787 -1.541 -23.977 1.00 69.44 103 ASP A CA 1
ATOM 786 C C . ASP A 1 103 ? 17.887 -0.898 -22.902 1.00 69.44 103 ASP A C 1
ATOM 788 O O . ASP A 1 103 ? 18.089 0.258 -22.508 1.00 69.44 103 ASP A O 1
ATOM 792 N N . THR A 1 104 ? 16.819 -1.587 -22.479 1.00 70.25 104 THR A N 1
ATOM 793 C CA . THR A 1 104 ? 15.753 -0.955 -21.698 1.00 70.25 104 THR A CA 1
ATOM 794 C C . THR A 1 104 ? 16.222 -0.567 -20.318 1.00 70.25 104 THR A C 1
ATOM 796 O O . THR A 1 104 ? 16.589 -1.392 -19.484 1.00 70.25 104 THR A O 1
ATOM 799 N N . ARG A 1 105 ? 16.108 0.731 -20.059 1.00 73.94 105 ARG A N 1
ATOM 800 C CA . ARG A 1 105 ? 16.353 1.327 -18.758 1.00 73.94 105 ARG A CA 1
ATOM 801 C C . ARG A 1 105 ? 15.038 1.756 -18.143 1.00 73.94 105 ARG A C 1
ATOM 803 O O . ARG A 1 105 ? 14.363 2.658 -18.646 1.00 73.94 105 ARG A O 1
ATOM 810 N N . LEU A 1 106 ? 14.689 1.136 -17.026 1.00 81.00 106 LEU A N 1
ATOM 811 C CA . LEU A 1 106 ? 13.509 1.516 -16.265 1.00 81.00 106 LEU A CA 1
ATOM 812 C C . LEU A 1 106 ? 13.768 2.869 -15.616 1.00 81.00 106 LEU A C 1
ATOM 814 O O . LEU A 1 106 ? 14.764 3.054 -14.922 1.00 81.00 106 LEU A O 1
ATOM 818 N N . THR A 1 107 ? 12.885 3.834 -15.863 1.00 75.81 107 THR A N 1
ATOM 819 C CA . THR A 1 107 ? 13.021 5.166 -15.272 1.00 75.81 107 THR A CA 1
ATOM 820 C C . THR A 1 107 ? 12.154 5.267 -14.029 1.00 75.81 107 THR A C 1
ATOM 822 O O . THR A 1 107 ? 10.928 5.219 -14.120 1.00 75.81 107 THR A O 1
ATOM 825 N N . ALA A 1 108 ? 12.772 5.465 -12.870 1.00 77.75 108 ALA A N 1
ATOM 826 C CA . ALA A 1 108 ? 12.065 5.783 -11.636 1.00 77.75 108 ALA A CA 1
ATOM 827 C C . ALA A 1 108 ? 12.722 6.989 -10.963 1.00 77.75 108 ALA A C 1
ATOM 829 O O . ALA A 1 108 ? 13.933 7.031 -10.770 1.00 77.75 108 ALA A O 1
ATOM 830 N N . LYS A 1 109 ? 11.913 7.999 -10.615 1.00 71.12 109 LYS A N 1
ATOM 831 C CA . LYS A 1 109 ? 12.370 9.232 -9.941 1.00 71.12 109 LYS A CA 1
ATOM 832 C C . LYS A 1 109 ? 13.542 9.949 -10.648 1.00 71.12 109 LYS A C 1
ATOM 83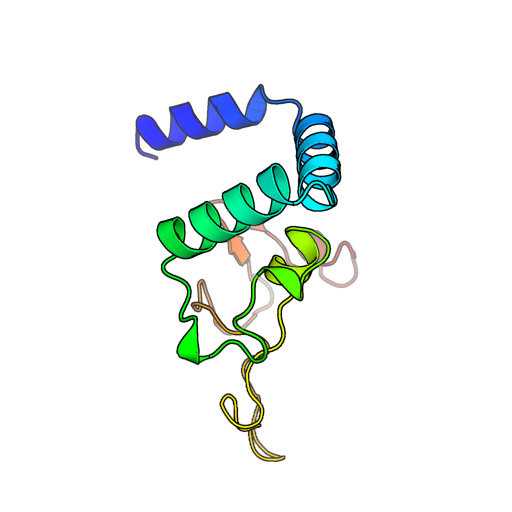4 O O . LYS A 1 109 ? 14.369 10.560 -9.987 1.00 71.12 109 LYS A O 1
ATOM 839 N N . GLY A 1 110 ? 13.608 9.887 -11.982 1.00 69.75 110 GLY A N 1
ATOM 840 C CA . GLY A 1 110 ? 14.691 10.499 -12.770 1.00 69.75 110 GLY A CA 1
ATOM 841 C C . GLY A 1 110 ? 15.996 9.694 -12.808 1.00 69.75 110 GLY A C 1
ATOM 842 O O . GLY A 1 110 ? 16.979 10.172 -13.363 1.00 69.75 110 GLY A O 1
ATOM 843 N N . HIS A 1 111 ? 16.000 8.483 -12.249 1.00 75.50 111 HIS A N 1
ATOM 844 C CA . HIS A 1 111 ? 17.101 7.531 -12.339 1.00 75.50 111 HIS A CA 1
ATOM 845 C C . HIS A 1 111 ? 16.755 6.416 -13.324 1.00 75.50 111 HIS A C 1
ATOM 847 O O . HIS A 1 111 ? 15.602 5.990 -13.403 1.00 75.50 111 HIS A O 1
ATOM 853 N N . HIS A 1 112 ? 17.766 5.961 -14.057 1.00 82.00 112 HIS A N 1
ATOM 854 C CA . HIS A 1 112 ? 17.684 4.848 -14.991 1.00 82.00 112 HIS A CA 1
ATOM 855 C C . HIS A 1 112 ? 18.257 3.597 -14.332 1.00 82.00 112 HIS A C 1
ATOM 857 O O . HIS A 1 112 ? 19.394 3.636 -13.874 1.00 82.00 112 HIS A O 1
ATOM 863 N N . PHE A 1 113 ? 17.483 2.518 -14.318 1.00 83.25 113 PHE A N 1
ATOM 864 C CA . PHE A 1 113 ? 17.873 1.227 -13.758 1.00 83.25 113 PHE A CA 1
ATOM 865 C C . PHE A 1 113 ? 17.975 0.196 -14.874 1.00 83.25 113 PHE A C 1
ATOM 867 O O . PHE A 1 113 ? 17.056 0.085 -15.697 1.00 83.25 113 PHE A O 1
ATOM 874 N N . ALA A 1 114 ? 19.081 -0.543 -14.903 1.00 85.00 114 ALA A N 1
ATOM 875 C CA . ALA A 1 114 ? 19.209 -1.712 -15.766 1.00 85.00 114 ALA A CA 1
ATOM 876 C C . ALA A 1 114 ? 18.353 -2.870 -15.229 1.00 85.00 114 ALA A C 1
ATOM 878 O O . ALA A 1 114 ? 18.024 -2.925 -14.041 1.00 85.00 114 ALA A O 1
ATOM 879 N N . LEU A 1 115 ? 17.993 -3.816 -16.098 1.00 84.69 115 LEU A N 1
ATOM 880 C CA . LEU A 1 115 ? 17.204 -4.977 -15.686 1.00 84.69 115 LEU A CA 1
ATOM 881 C C . LEU A 1 115 ? 17.986 -5.877 -14.716 1.00 84.69 115 LEU A C 1
ATOM 883 O O . LEU A 1 115 ? 17.421 -6.313 -13.713 1.00 84.69 115 LEU A O 1
ATOM 887 N N . ALA A 1 116 ? 19.287 -6.069 -14.961 1.00 86.19 116 ALA A N 1
ATOM 888 C CA . ALA A 1 116 ? 20.192 -6.776 -14.056 1.00 86.19 116 ALA A CA 1
ATOM 889 C C . ALA A 1 116 ? 20.204 -6.180 -12.639 1.00 86.19 116 ALA A C 1
ATOM 891 O O . ALA A 1 116 ? 20.130 -6.915 -11.655 1.00 86.19 116 ALA A O 1
ATOM 892 N N . GLU A 1 117 ? 20.220 -4.847 -12.520 1.00 86.44 117 GLU A N 1
ATOM 893 C CA . GLU A 1 117 ? 20.172 -4.146 -11.229 1.00 86.44 117 GLU A CA 1
ATOM 894 C C . GLU A 1 117 ? 18.825 -4.330 -10.525 1.00 86.44 117 GLU A C 1
ATOM 896 O O . GLU A 1 117 ? 18.785 -4.531 -9.312 1.00 86.44 117 GLU A O 1
ATOM 901 N N . LEU A 1 118 ? 17.718 -4.277 -11.276 1.00 86.12 118 LEU A N 1
ATOM 902 C CA . LEU A 1 118 ? 16.382 -4.471 -10.716 1.00 86.12 118 LEU A CA 1
ATOM 903 C C . LEU A 1 118 ? 16.187 -5.901 -10.195 1.00 86.12 118 LEU A C 1
ATOM 905 O O . LEU A 1 118 ? 15.592 -6.091 -9.134 1.00 86.12 118 LEU A O 1
ATOM 909 N N . LEU A 1 119 ? 16.647 -6.896 -10.955 1.00 87.31 119 LEU A N 1
ATOM 910 C CA . LEU A 1 119 ? 16.482 -8.315 -10.632 1.00 87.31 119 LEU A CA 1
ATOM 911 C C . LEU A 1 119 ? 17.591 -8.857 -9.720 1.00 87.31 119 LEU A C 1
ATOM 913 O O . LEU A 1 119 ? 17.452 -9.955 -9.185 1.00 87.31 119 LEU A O 1
ATOM 917 N N . GLY A 1 120 ? 18.682 -8.108 -9.537 1.00 88.00 120 GLY A N 1
ATOM 918 C CA . GLY A 1 120 ? 19.849 -8.539 -8.770 1.00 88.00 120 GLY A CA 1
ATOM 919 C C . GLY A 1 120 ? 20.573 -9.741 -9.389 1.00 88.00 120 GLY A C 1
ATOM 920 O O . GLY A 1 120 ? 21.097 -10.572 -8.650 1.00 88.00 120 GLY A O 1
ATOM 921 N N . SER A 1 121 ? 20.570 -9.867 -10.722 1.00 83.50 121 SER A N 1
ATOM 922 C CA . SER A 1 121 ? 21.142 -11.006 -11.454 1.00 83.50 121 SER A CA 1
ATOM 923 C C . SER A 1 121 ? 21.886 -10.559 -12.714 1.00 83.50 121 SER A C 1
ATOM 925 O O . SER A 1 121 ? 21.350 -9.788 -13.504 1.00 83.50 121 SER A O 1
ATOM 927 N N . HIS A 1 122 ? 23.080 -11.120 -12.929 1.00 80.25 122 HIS A N 1
ATOM 928 C CA . HIS A 1 122 ? 23.911 -10.919 -14.127 1.00 80.25 122 HIS A CA 1
ATOM 929 C C . HIS A 1 122 ? 23.404 -11.661 -15.374 1.00 80.25 122 HIS A C 1
ATOM 931 O O . HIS A 1 122 ? 23.963 -11.523 -16.453 1.00 80.25 122 HIS A O 1
ATOM 937 N N . GLU A 1 123 ? 22.349 -12.469 -15.246 1.00 77.81 123 GLU A N 1
ATOM 938 C CA . GLU A 1 123 ? 21.707 -13.130 -16.393 1.00 77.81 123 GLU A CA 1
ATOM 939 C C . GLU A 1 123 ? 21.085 -12.122 -17.379 1.00 77.81 123 GLU A C 1
ATOM 941 O 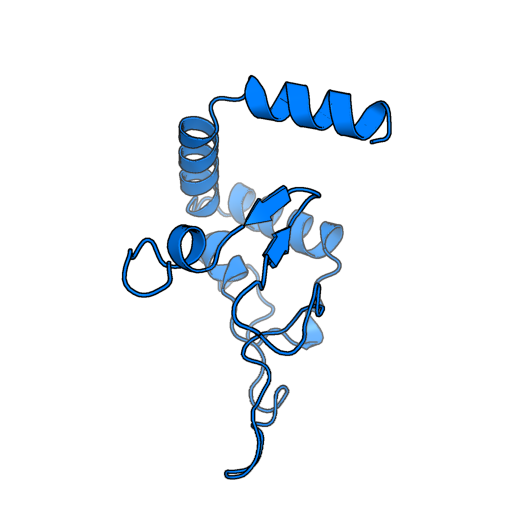O . GLU A 1 123 ? 20.864 -12.450 -18.541 1.00 77.81 123 GLU A O 1
ATOM 946 N N . TYR A 1 124 ? 20.824 -10.896 -16.913 1.00 68.06 124 TYR A N 1
ATOM 947 C CA . TYR A 1 124 ? 20.126 -9.837 -17.645 1.00 68.06 124 TYR A CA 1
ATOM 948 C C . TYR A 1 124 ? 21.021 -8.622 -17.944 1.00 68.06 124 TYR A C 1
ATOM 950 O O . TYR A 1 124 ? 20.497 -7.509 -18.072 1.00 68.06 124 TYR A O 1
ATOM 958 N N . ASP A 1 125 ? 22.344 -8.829 -17.970 1.00 65.56 125 ASP A N 1
ATOM 959 C CA . ASP A 1 125 ? 23.327 -7.851 -18.468 1.00 65.56 125 ASP A CA 1
ATOM 960 C C . ASP A 1 125 ? 23.253 -7.690 -20.000 1.00 65.56 125 ASP A C 1
ATOM 962 O O . ASP A 1 125 ? 22.980 -8.691 -20.707 1.00 65.56 125 ASP A O 1
#

Sequence (125 aa):
MSLMQNLNTLIQYGLPGHMLSRAVGQLAFCEIPQVKNTLIQQFIKRFEIQMDEVAEPSLDAYPHFNAFFTRALKAGIRPLAGTDQIASPADGTIFSGGQLSGDTRLTAKGHHFALAELLGSHEYD

Radius of gyration: 20.0 Å; chains: 1; bounding box: 42×41×48 Å

Foldseek 3Di:
DDPVVVVVVVVVVPDPVVVVVVVVVVQQQDQPLVSQVVVQVCVCVVVVDPLVQFCDNDSNVASGNVSVVPTDGDPPPDDDDDPVDDDDPDDDDDPDDDDDDLVDFDDDPNDTHQPCRVVVHPVND